Protein AF-A0A426ZSZ6-F1 (afdb_monomer_lite)

Radius of gyration: 19.9 Å; chains: 1; bounding box: 43×42×44 Å

InterPro domains:
  IPR026992 Non-haem dioxygenase, N-terminal domain [PF14226] (38-68)
  IPR027443 Isopenicillin N synthase-like superfamily [G3DSA:2.60.120.330] (3-120)

Sequence (120 aa):
MASQLLSAAGNHVSLPEIYVRPESQRPRLHDVINDANIPVIDLGSPDRQQIVAQVADACRSFGFFQAKYYSDDPTKKMKLSTSFNIRKESVRNWRDYLRLHCYPLEEFVAGWPSNPASFK

Secondary structure (DSSP, 8-state):
-----TT-----SS--GGGPPPGGGS--GGG--TT--PPEE-TT-S-HHHHHHHHHHHHHHTS--EESS-----S-S-EEEESS-TTT-SS--S-EEEE---SSHHHHGGGS---SGGG-

Foldseek 3Di:
DDPDDPPPDDDDPDDDPLADDDPVPDDPPVPDDPPPVAAEAAPVDPPPVVRVVSVVVSCVPPVDHHYPDDDDDDDDAWDWDFADDPPPDSHGHPDIDTDHDCPVPVVGVVVDDCPPVVVD

pLDDT: mean 75.36, std 14.95, range [33.69, 96.19]

Organism: Ensete ventricosum (NCBI:txid4639)

Structure (mmCIF, N/CA/C/O backbone):
data_AF-A0A426ZSZ6-F1
#
_entry.id   AF-A0A426ZSZ6-F1
#
loop_
_atom_site.group_PDB
_atom_site.id
_atom_site.type_symbol
_atom_site.label_atom_id
_atom_site.label_alt_id
_atom_site.label_comp_id
_atom_site.label_asym_id
_atom_site.label_entity_id
_atom_site.label_seq_id
_atom_site.pdbx_PDB_ins_code
_atom_site.Cartn_x
_atom_site.Cartn_y
_atom_site.Cartn_z
_atom_site.occupancy
_atom_site.B_iso_or_equiv
_atom_site.auth_seq_id
_atom_site.auth_comp_id
_atom_site.auth_asym_id
_atom_site.auth_atom_id
_atom_site.pdbx_PDB_model_num
ATOM 1 N N . MET A 1 1 ? 23.127 20.667 7.287 1.00 33.69 1 MET A N 1
ATOM 2 C CA . MET A 1 1 ? 23.634 20.055 6.040 1.00 33.69 1 MET A CA 1
ATOM 3 C C . MET A 1 1 ? 22.746 18.881 5.660 1.00 33.69 1 MET A C 1
ATOM 5 O O . MET A 1 1 ? 22.829 17.844 6.298 1.00 33.69 1 MET A O 1
ATOM 9 N N . ALA A 1 2 ? 21.868 19.072 4.677 1.00 39.19 2 ALA A N 1
ATOM 10 C CA . ALA A 1 2 ? 21.146 18.015 3.964 1.00 39.19 2 ALA A CA 1
ATOM 11 C C . ALA A 1 2 ? 20.663 18.628 2.638 1.00 39.19 2 ALA A C 1
ATOM 13 O O . ALA A 1 2 ? 19.516 19.036 2.516 1.00 39.19 2 ALA A O 1
ATOM 14 N N . SER A 1 3 ? 21.583 18.827 1.692 1.00 40.12 3 SER A N 1
ATOM 15 C CA . SER A 1 3 ? 21.307 19.485 0.403 1.00 40.12 3 SER A CA 1
ATOM 16 C C . SER A 1 3 ? 21.177 18.509 -0.766 1.00 40.12 3 SER A C 1
ATOM 18 O O . SER A 1 3 ? 21.096 18.940 -1.912 1.00 40.12 3 SER A O 1
ATOM 20 N N . GLN A 1 4 ? 21.135 17.199 -0.513 1.00 41.50 4 GLN A N 1
ATOM 21 C CA . GLN A 1 4 ? 20.909 16.232 -1.579 1.00 41.50 4 GLN A CA 1
ATOM 22 C C . GLN A 1 4 ? 19.413 15.926 -1.675 1.00 41.50 4 GLN A C 1
ATOM 24 O O . GLN A 1 4 ? 18.873 15.145 -0.892 1.00 41.50 4 GLN A O 1
ATOM 29 N N . LEU A 1 5 ? 18.740 16.574 -2.630 1.00 46.00 5 LEU A N 1
ATOM 30 C CA . LEU A 1 5 ? 17.406 16.174 -3.072 1.00 46.00 5 LEU A CA 1
ATOM 31 C C . LEU A 1 5 ? 17.453 14.695 -3.481 1.00 46.00 5 LEU A C 1
ATOM 33 O O . LEU A 1 5 ? 18.268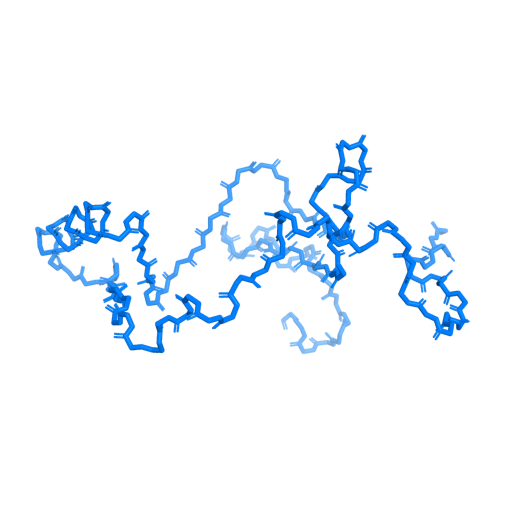 14.307 -4.317 1.00 46.00 5 LEU A O 1
ATOM 37 N N . LEU A 1 6 ? 16.564 13.877 -2.911 1.00 50.19 6 LEU A N 1
ATOM 38 C CA . LEU A 1 6 ? 16.418 12.468 -3.299 1.00 50.19 6 LEU A CA 1
ATOM 39 C C . LEU A 1 6 ? 15.974 12.312 -4.767 1.00 50.19 6 LEU A C 1
ATOM 41 O O . LEU A 1 6 ? 16.208 11.260 -5.353 1.00 50.19 6 LEU A O 1
ATOM 45 N N . SER A 1 7 ? 15.396 13.361 -5.365 1.00 51.88 7 SER A N 1
ATOM 46 C CA . SER A 1 7 ? 14.902 13.401 -6.746 1.00 51.88 7 SER A CA 1
ATOM 47 C C . SER A 1 7 ? 15.566 14.492 -7.602 1.00 51.88 7 SER A C 1
ATOM 49 O O . SER A 1 7 ? 14.914 15.169 -8.393 1.00 51.88 7 SER A O 1
ATOM 51 N N . ALA A 1 8 ? 16.884 14.670 -7.499 1.00 52.72 8 ALA A N 1
ATOM 52 C CA . ALA A 1 8 ? 17.625 15.432 -8.508 1.00 52.72 8 ALA A CA 1
ATOM 53 C C . ALA A 1 8 ? 17.830 14.577 -9.778 1.00 52.72 8 ALA A C 1
ATOM 55 O O . ALA A 1 8 ? 18.950 14.204 -10.119 1.00 52.72 8 ALA A O 1
ATOM 56 N N . ALA A 1 9 ? 16.739 14.198 -10.443 1.00 58.16 9 ALA A N 1
ATOM 57 C CA . ALA A 1 9 ? 16.792 13.565 -11.754 1.00 58.16 9 ALA A CA 1
ATOM 58 C C . ALA A 1 9 ? 16.656 14.660 -12.819 1.00 58.16 9 ALA A C 1
ATOM 60 O O . ALA A 1 9 ? 15.734 15.472 -12.764 1.00 58.16 9 ALA A O 1
ATOM 61 N N . GLY A 1 10 ? 17.600 14.718 -13.762 1.00 65.12 10 GLY A N 1
ATOM 62 C CA . GLY A 1 10 ? 17.491 15.599 -14.926 1.00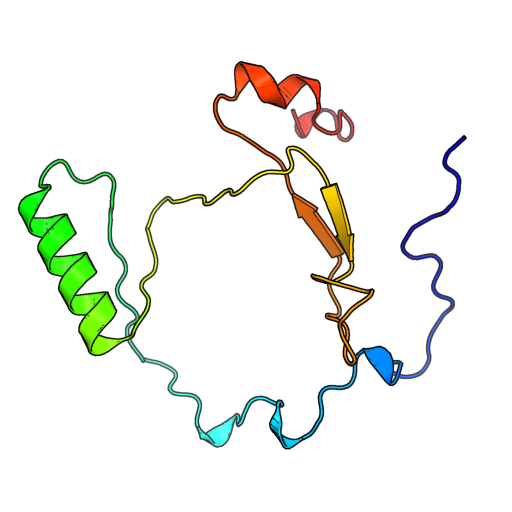 65.12 10 GLY A CA 1
ATOM 63 C C . GLY A 1 10 ? 16.261 15.249 -15.768 1.00 65.12 10 GLY A C 1
ATOM 64 O O . GLY A 1 10 ? 15.679 14.178 -15.613 1.00 65.12 10 GLY A O 1
ATOM 65 N N . ASN A 1 11 ? 15.858 16.143 -16.673 1.00 72.50 11 ASN A N 1
ATOM 66 C CA . ASN A 1 11 ? 14.752 15.867 -17.592 1.00 72.50 11 ASN A CA 1
ATOM 67 C C . ASN A 1 11 ? 15.051 14.595 -18.403 1.00 72.50 11 ASN A C 1
ATOM 69 O O . ASN A 1 11 ? 15.912 14.596 -19.283 1.00 72.50 11 ASN A O 1
ATOM 73 N N . HIS A 1 12 ? 14.346 13.508 -18.098 1.00 72.00 12 HIS A N 1
ATOM 74 C CA . HIS A 1 12 ? 14.432 12.259 -18.842 1.00 72.00 12 HIS A CA 1
ATOM 75 C C . HIS A 1 12 ? 13.425 12.292 -19.998 1.00 72.00 12 HIS A C 1
ATOM 77 O O . HIS A 1 12 ? 12.238 12.519 -19.781 1.00 72.00 12 HIS A O 1
ATOM 83 N N . VAL A 1 13 ? 13.893 12.060 -21.228 1.00 83.81 13 VAL A N 1
ATOM 84 C CA . VAL A 1 13 ? 13.038 11.991 -22.435 1.00 83.81 13 VAL A CA 1
ATOM 85 C C . VAL A 1 13 ? 12.287 10.650 -22.517 1.00 83.81 13 VAL A C 1
ATOM 87 O O . VAL A 1 13 ? 11.260 10.544 -23.179 1.00 83.81 13 VAL A O 1
ATOM 90 N N . SER A 1 14 ? 12.775 9.625 -21.815 1.00 85.31 14 SER A N 1
ATOM 91 C CA . SER A 1 14 ? 12.181 8.290 -21.730 1.00 85.31 14 SER A CA 1
ATOM 92 C C . SER A 1 14 ? 12.335 7.703 -20.324 1.00 85.31 14 SER A C 1
ATOM 94 O O . SER A 1 14 ? 13.188 8.137 -19.546 1.00 85.31 14 SER A O 1
ATOM 96 N N . LEU A 1 15 ? 11.497 6.717 -19.983 1.00 84.44 15 LEU A N 1
ATOM 97 C CA . LEU A 1 15 ? 11.554 6.038 -18.689 1.00 84.44 15 LEU A CA 1
ATOM 98 C C . LEU A 1 15 ? 12.887 5.272 -18.557 1.00 84.44 15 LEU A C 1
ATOM 100 O O . LEU A 1 15 ? 13.172 4.428 -19.407 1.00 84.44 15 LEU A O 1
ATOM 104 N N . PRO A 1 16 ? 13.702 5.520 -17.514 1.00 86.81 16 PRO A N 1
ATOM 105 C CA . PRO A 1 16 ? 14.940 4.779 -17.309 1.00 86.81 16 PRO A CA 1
ATOM 106 C C . PRO A 1 16 ? 14.682 3.283 -17.103 1.00 86.81 16 PRO A C 1
ATOM 108 O O . PRO A 1 16 ? 13.760 2.902 -16.381 1.00 86.81 16 PRO A O 1
ATOM 111 N N . GLU A 1 17 ? 15.559 2.444 -17.658 1.00 86.69 17 GLU A N 1
ATOM 112 C CA . GLU A 1 17 ? 15.418 0.977 -17.657 1.00 86.69 17 GLU A CA 1
ATOM 113 C C . GLU A 1 17 ? 15.231 0.386 -16.253 1.00 86.69 17 GLU A C 1
ATOM 115 O O . GLU A 1 17 ? 14.473 -0.557 -16.058 1.00 86.69 17 GLU A O 1
ATOM 120 N N . ILE A 1 18 ? 15.837 1.003 -15.234 1.00 84.75 18 ILE A N 1
ATOM 121 C CA . ILE A 1 18 ? 15.709 0.574 -13.834 1.00 84.75 18 ILE A CA 1
ATOM 122 C C . ILE A 1 18 ? 14.271 0.637 -13.292 1.00 84.75 18 ILE A C 1
ATOM 124 O O . ILE A 1 18 ? 14.036 0.139 -12.197 1.00 84.75 18 ILE A O 1
ATOM 128 N N . TYR A 1 19 ? 13.326 1.254 -14.006 1.00 85.56 19 TYR A N 1
ATOM 129 C CA . TYR A 1 19 ? 11.900 1.306 -13.665 1.00 85.56 19 TYR A CA 1
ATOM 130 C C . TYR A 1 19 ? 11.019 0.498 -14.630 1.00 85.56 19 TYR A C 1
ATOM 132 O O . TYR A 1 19 ? 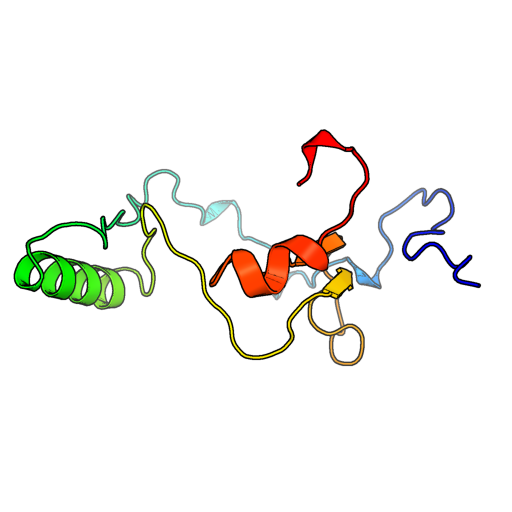9.814 0.366 -14.403 1.00 85.56 19 TYR A O 1
ATOM 140 N N . VAL A 1 20 ? 11.594 -0.055 -15.700 1.00 89.62 20 VAL A N 1
ATOM 141 C CA . VAL A 1 20 ? 10.870 -0.865 -16.680 1.00 89.62 20 VAL A CA 1
ATOM 142 C C . VAL A 1 20 ? 10.730 -2.286 -16.133 1.00 89.62 20 VAL A C 1
ATOM 144 O O . VAL A 1 20 ? 11.704 -3.004 -15.921 1.00 89.62 20 VAL A O 1
ATOM 147 N N . ARG A 1 21 ? 9.490 -2.724 -15.889 1.00 88.25 21 ARG A N 1
ATOM 148 C CA . ARG A 1 21 ? 9.209 -4.112 -15.485 1.00 88.25 21 ARG A CA 1
ATOM 149 C C . ARG A 1 21 ? 9.462 -5.070 -16.664 1.00 88.25 21 ARG A C 1
ATOM 151 O O . ARG A 1 21 ? 9.047 -4.745 -17.783 1.00 88.25 21 ARG A O 1
ATOM 158 N N . PRO A 1 22 ? 10.059 -6.258 -16.440 1.00 90.50 22 PRO A N 1
ATOM 159 C CA . PRO A 1 22 ? 10.095 -7.339 -17.420 1.00 90.50 22 PRO A CA 1
ATOM 160 C C . PRO A 1 22 ? 8.688 -7.695 -17.881 1.00 90.50 22 PRO A C 1
ATOM 162 O O . PRO A 1 22 ? 7.750 -7.609 -17.091 1.00 90.50 22 PRO A O 1
ATOM 165 N N . GLU A 1 23 ? 8.539 -8.128 -19.130 1.00 89.19 23 GLU A N 1
ATOM 166 C CA . GLU A 1 23 ? 7.230 -8.445 -19.715 1.00 89.19 23 GLU A CA 1
ATOM 167 C C . GLU A 1 23 ? 6.434 -9.456 -18.878 1.00 89.19 23 GLU A C 1
ATOM 169 O O . GLU A 1 23 ? 5.249 -9.252 -18.629 1.00 89.19 23 GLU A O 1
ATOM 174 N N . SER A 1 24 ? 7.108 -10.468 -18.326 1.00 89.25 24 SER A N 1
ATOM 175 C CA . SER A 1 24 ? 6.505 -11.469 -17.438 1.00 89.25 24 SER A CA 1
ATOM 176 C C . SER A 1 24 ? 5.945 -10.911 -16.122 1.00 89.25 24 SER A C 1
ATOM 178 O O . SER A 1 24 ? 5.144 -11.582 -15.479 1.00 89.25 24 SER A O 1
ATOM 180 N N . GLN A 1 25 ? 6.354 -9.706 -15.713 1.00 87.12 25 GLN A N 1
ATOM 181 C CA . GLN A 1 25 ? 5.890 -9.020 -14.500 1.00 87.12 25 GLN A CA 1
ATOM 182 C C . GLN A 1 25 ? 4.914 -7.873 -14.794 1.00 87.12 25 GLN A C 1
ATOM 184 O O . GLN A 1 25 ? 4.470 -7.196 -13.864 1.00 87.12 25 GLN A O 1
ATOM 189 N N . ARG A 1 26 ? 4.613 -7.590 -16.067 1.00 87.94 26 ARG A N 1
ATOM 190 C CA . ARG A 1 26 ? 3.666 -6.530 -16.428 1.00 87.94 26 ARG A CA 1
ATOM 191 C C . ARG A 1 26 ? 2.227 -7.025 -16.239 1.00 87.94 26 ARG A C 1
ATOM 193 O O . ARG A 1 26 ? 1.960 -8.204 -16.471 1.00 87.94 26 ARG A O 1
ATOM 200 N N . PRO A 1 27 ? 1.287 -6.147 -15.843 1.00 84.12 27 PRO A N 1
ATOM 201 C CA . PRO A 1 27 ? -0.117 -6.521 -1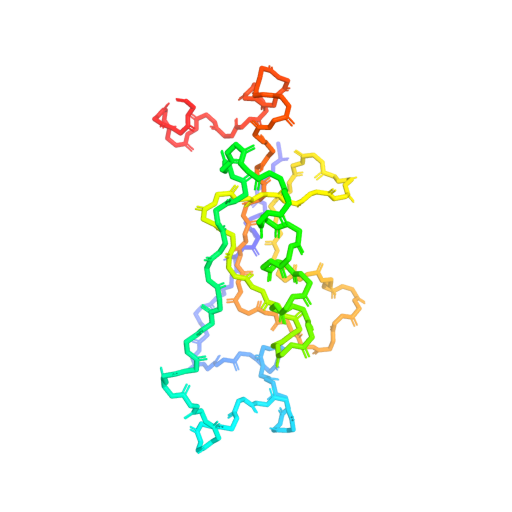5.730 1.00 84.12 27 PRO A CA 1
ATOM 202 C C . PRO A 1 27 ? -0.671 -7.011 -17.070 1.00 84.12 27 PRO A C 1
ATOM 204 O O . PRO A 1 27 ? -0.505 -6.354 -18.100 1.00 84.12 27 PRO A O 1
ATOM 207 N N . ARG A 1 28 ? -1.375 -8.143 -17.052 1.00 85.38 28 ARG A N 1
ATOM 208 C CA . ARG A 1 28 ? -2.137 -8.631 -18.204 1.00 85.38 28 ARG A CA 1
ATOM 209 C C . ARG A 1 28 ? -3.500 -7.960 -18.201 1.00 85.38 28 ARG A C 1
ATOM 211 O O . ARG A 1 28 ? -4.422 -8.417 -17.541 1.00 85.38 28 ARG A O 1
ATOM 218 N N . LEU A 1 29 ? -3.616 -6.844 -18.917 1.00 82.50 29 LEU A N 1
ATOM 219 C CA . LEU A 1 29 ? -4.839 -6.029 -18.906 1.00 82.50 29 LEU A CA 1
ATOM 220 C C . LEU A 1 29 ? -6.084 -6.789 -19.389 1.00 82.50 29 LEU A C 1
ATOM 222 O O . LEU A 1 29 ? -7.185 -6.474 -18.960 1.00 82.50 29 LEU A O 1
ATOM 226 N N . HIS A 1 30 ? -5.908 -7.800 -20.241 1.00 83.50 30 HIS A N 1
ATOM 227 C CA . HIS A 1 30 ? -6.998 -8.659 -20.710 1.00 83.50 30 HIS A CA 1
ATOM 228 C C . HIS A 1 30 ? -7.534 -9.618 -19.634 1.00 83.50 30 HIS A C 1
ATOM 230 O O . HIS A 1 30 ? -8.659 -10.082 -19.767 1.00 83.50 30 HIS A O 1
ATOM 236 N N . ASP A 1 31 ? -6.764 -9.879 -18.573 1.00 84.00 31 ASP A N 1
ATOM 237 C CA . ASP A 1 31 ? -7.166 -10.734 -17.448 1.00 84.00 31 ASP A CA 1
ATOM 238 C C . ASP A 1 31 ? -7.840 -9.927 -16.316 1.00 84.00 31 ASP A C 1
ATOM 240 O O . ASP A 1 31 ? -8.227 -10.486 -15.289 1.00 84.00 31 ASP A O 1
ATOM 244 N N . VAL A 1 32 ? -7.953 -8.599 -16.458 1.00 80.75 32 VAL A N 1
ATOM 245 C CA . VAL A 1 32 ? -8.508 -7.728 -15.414 1.00 80.75 32 VAL A CA 1
ATOM 246 C C . VAL A 1 32 ? -10.024 -7.897 -15.338 1.00 80.75 32 VAL A C 1
ATOM 248 O O . VAL A 1 32 ? -10.751 -7.598 -16.283 1.00 80.75 32 VAL A O 1
ATOM 251 N N . ILE A 1 33 ? -10.500 -8.329 -14.171 1.00 76.81 33 ILE A N 1
ATOM 252 C CA . ILE A 1 33 ? -11.924 -8.415 -13.839 1.00 76.81 33 ILE A CA 1
ATOM 253 C C . ILE A 1 33 ? -12.323 -7.116 -13.134 1.00 76.81 33 ILE A C 1
ATOM 255 O O . ILE A 1 33 ? -11.825 -6.826 -12.047 1.00 76.81 33 ILE A O 1
ATOM 259 N N . ASN A 1 34 ? -13.221 -6.336 -13.738 1.00 69.62 34 ASN A N 1
ATOM 260 C CA . ASN A 1 34 ? -13.612 -5.023 -13.207 1.00 69.62 34 ASN A CA 1
ATOM 261 C C . ASN A 1 34 ? -14.492 -5.099 -11.944 1.00 69.62 34 ASN A C 1
ATOM 263 O O . ASN A 1 34 ? -14.460 -4.176 -11.138 1.00 69.62 34 ASN A O 1
ATOM 267 N N . ASP A 1 35 ? -15.202 -6.211 -11.725 1.00 68.81 35 ASP A N 1
ATOM 268 C CA . ASP A 1 35 ? -16.229 -6.331 -10.676 1.00 68.81 35 ASP A CA 1
ATOM 269 C C . ASP A 1 35 ? -15.950 -7.473 -9.689 1.00 68.81 35 ASP A C 1
ATOM 271 O O . ASP A 1 35 ? -16.853 -8.190 -9.259 1.00 68.81 35 ASP A O 1
ATOM 275 N N . ALA A 1 36 ? -14.686 -7.666 -9.303 1.00 75.88 36 ALA A N 1
ATOM 276 C CA . ALA A 1 36 ? -14.298 -8.753 -8.398 1.00 75.88 36 ALA A CA 1
ATOM 277 C C . ALA A 1 36 ? -14.934 -8.673 -6.988 1.00 75.88 36 ALA A C 1
ATOM 279 O O . ALA A 1 36 ? -14.743 -9.597 -6.206 1.00 75.88 36 ALA A O 1
ATOM 280 N N . ASN A 1 37 ? -15.683 -7.605 -6.659 1.00 82.75 37 ASN A N 1
ATOM 281 C CA . ASN A 1 37 ? -16.380 -7.405 -5.379 1.00 82.75 37 ASN A CA 1
ATOM 282 C C . ASN A 1 37 ? -15.507 -7.775 -4.169 1.00 82.75 37 ASN A C 1
ATOM 284 O O . ASN A 1 37 ? -15.899 -8.574 -3.318 1.00 82.75 37 ASN A O 1
ATOM 288 N N . ILE A 1 38 ? -14.296 -7.207 -4.121 1.00 85.88 38 ILE A N 1
ATOM 289 C CA . ILE A 1 38 ? -13.328 -7.467 -3.050 1.00 85.88 38 ILE A CA 1
ATOM 290 C C . ILE A 1 38 ? -13.996 -7.178 -1.692 1.00 85.88 38 ILE A C 1
ATOM 292 O O . ILE A 1 38 ? -14.547 -6.087 -1.517 1.00 85.88 38 ILE A O 1
ATOM 296 N N . PRO A 1 39 ? -13.944 -8.108 -0.719 1.00 89.81 39 PRO A N 1
ATOM 297 C CA . PRO A 1 39 ? -14.619 -7.931 0.560 1.00 89.81 39 PRO A CA 1
ATOM 298 C C . PRO A 1 39 ? -14.126 -6.693 1.312 1.00 89.81 39 PRO A C 1
ATOM 300 O O . PRO A 1 39 ? -12.923 -6.538 1.534 1.00 89.81 39 PRO A O 1
ATOM 303 N N . VAL A 1 40 ? -15.058 -5.843 1.751 1.00 86.12 40 VAL A N 1
ATOM 304 C CA . VAL A 1 40 ? -14.793 -4.732 2.674 1.00 86.12 40 VAL A CA 1
ATOM 305 C C . VAL A 1 40 ? -15.278 -5.130 4.063 1.00 86.12 40 VAL A C 1
ATOM 307 O O . VAL A 1 40 ? -16.471 -5.355 4.257 1.00 86.12 40 VAL A O 1
ATOM 310 N N . ILE A 1 41 ? -14.369 -5.203 5.033 1.00 87.00 41 ILE A N 1
ATOM 311 C CA . ILE A 1 41 ? -14.661 -5.641 6.402 1.00 87.00 41 ILE A CA 1
ATOM 312 C C . ILE A 1 41 ? -14.494 -4.463 7.363 1.00 87.00 41 ILE A C 1
ATOM 314 O O . ILE A 1 41 ? -13.453 -3.796 7.395 1.00 87.00 41 ILE A O 1
ATOM 318 N N . ASP A 1 42 ? -15.524 -4.212 8.169 1.00 82.12 42 ASP A N 1
ATOM 319 C CA . ASP A 1 42 ? -15.482 -3.223 9.243 1.00 82.12 42 ASP A CA 1
ATOM 320 C C . ASP A 1 42 ? -14.934 -3.855 10.528 1.00 82.12 42 ASP A C 1
ATOM 322 O O . ASP A 1 42 ? -15.664 -4.448 11.323 1.00 82.12 42 ASP A O 1
ATOM 326 N N . LEU A 1 43 ? -13.619 -3.733 10.723 1.00 79.06 43 LEU A N 1
ATOM 327 C CA . LEU A 1 43 ? -12.936 -4.248 11.912 1.00 79.06 43 LEU A CA 1
ATOM 328 C C . LEU A 1 43 ? -13.320 -3.498 13.203 1.00 79.06 43 LEU A C 1
ATOM 330 O O . LEU A 1 43 ? -12.975 -3.966 14.285 1.00 79.06 43 LEU A O 1
ATOM 334 N N . GLY A 1 44 ? -14.010 -2.354 13.103 1.00 75.38 44 GLY A N 1
ATOM 335 C CA . GLY A 1 44 ? -14.520 -1.588 14.242 1.00 75.38 44 GLY A CA 1
ATOM 336 C C . GLY A 1 44 ? -15.903 -2.034 14.726 1.00 75.38 44 GLY A C 1
ATOM 337 O O . GLY A 1 44 ? -16.421 -1.458 15.682 1.00 75.38 44 GLY A O 1
ATOM 338 N N . SER A 1 45 ? -16.515 -3.038 14.085 1.00 80.06 45 SER A N 1
ATOM 339 C CA . SER A 1 45 ? -17.806 -3.585 14.511 1.00 80.06 45 SER A CA 1
ATOM 340 C C . SER A 1 45 ? -17.718 -4.218 15.914 1.00 80.06 45 SER A C 1
ATOM 342 O O . SER A 1 45 ? -16.737 -4.898 16.226 1.00 80.06 45 SER A O 1
ATOM 344 N N . PRO A 1 46 ? -18.741 -4.050 16.776 1.00 81.88 46 PRO A N 1
ATOM 345 C CA . PRO A 1 46 ? -18.774 -4.691 18.091 1.00 81.88 46 PRO A CA 1
ATOM 346 C C . PRO A 1 46 ? -18.947 -6.219 18.012 1.00 81.88 46 PRO A C 1
ATOM 348 O O . PRO A 1 46 ? -18.650 -6.918 18.983 1.00 81.88 46 PRO A O 1
ATOM 351 N N . ASP A 1 47 ? -19.408 -6.758 16.877 1.00 92.38 47 ASP A N 1
ATOM 352 C CA . ASP A 1 47 ? -19.589 -8.199 16.692 1.00 92.38 47 ASP A CA 1
ATOM 353 C C . ASP A 1 47 ? -18.296 -8.877 16.216 1.00 92.38 47 ASP A C 1
ATOM 355 O O . ASP A 1 47 ? -18.003 -9.021 15.023 1.00 92.38 47 ASP A O 1
ATOM 359 N N . ARG A 1 48 ? -17.520 -9.353 17.191 1.00 91.19 48 ARG A N 1
ATOM 360 C CA . ARG A 1 48 ? -16.263 -10.064 16.943 1.00 91.19 48 ARG A CA 1
ATOM 361 C C . ARG A 1 48 ? -16.454 -11.392 16.206 1.00 91.19 48 ARG A C 1
ATOM 363 O O . ARG A 1 48 ? -15.563 -11.777 15.449 1.00 91.19 48 ARG A O 1
ATOM 370 N N . GLN A 1 49 ? -17.554 -12.113 16.431 1.00 94.38 49 GLN A N 1
ATOM 371 C CA . GLN A 1 49 ? -17.771 -13.408 15.774 1.00 94.38 49 GLN A CA 1
ATOM 372 C C . GLN A 1 49 ? -18.014 -13.204 14.281 1.00 94.38 49 GLN A C 1
ATOM 374 O O . GLN A 1 49 ? -17.408 -13.894 13.457 1.00 94.38 49 GLN A O 1
ATOM 379 N N . GLN A 1 50 ? -18.820 -12.198 13.940 1.00 93.25 50 GLN A N 1
ATOM 380 C CA . GLN A 1 50 ? -19.064 -11.808 12.560 1.00 93.25 50 GLN A CA 1
ATOM 381 C C . GLN A 1 50 ? -17.778 -11.347 11.861 1.00 93.25 50 GLN A C 1
ATOM 383 O O . GLN A 1 50 ? -17.503 -11.805 10.751 1.00 93.25 50 GLN A O 1
ATOM 388 N N . ILE A 1 51 ? -16.954 -10.509 12.507 1.00 91.25 51 ILE A N 1
ATOM 389 C CA . ILE A 1 51 ? -15.667 -10.068 11.938 1.00 91.25 51 ILE A CA 1
ATOM 390 C C . ILE A 1 51 ? -14.767 -11.268 11.629 1.00 91.25 51 ILE A C 1
ATOM 392 O O . ILE A 1 51 ? -14.241 -11.379 10.523 1.00 91.25 51 ILE A O 1
ATOM 396 N N . VAL A 1 52 ? -14.589 -12.184 12.588 1.00 94.50 52 VAL A N 1
ATOM 397 C CA . VAL A 1 52 ? -13.722 -13.359 12.403 1.00 94.50 52 VAL A CA 1
ATOM 398 C C . VAL A 1 52 ? -14.222 -14.230 11.252 1.00 94.50 52 VAL A C 1
ATOM 400 O O . VAL A 1 52 ? -13.414 -14.684 10.442 1.00 94.50 52 VAL A O 1
ATOM 403 N N . ALA A 1 53 ? -15.537 -14.428 11.141 1.00 96.19 53 ALA A N 1
ATOM 404 C CA . ALA A 1 53 ? -16.129 -15.178 10.041 1.00 96.19 53 ALA A CA 1
ATOM 405 C C . ALA A 1 53 ? -15.868 -14.509 8.680 1.00 96.19 53 ALA A C 1
ATOM 407 O O . ALA A 1 53 ? -15.422 -15.187 7.753 1.00 96.19 53 ALA A O 1
ATOM 408 N N . GLN A 1 54 ? -16.070 -13.191 8.574 1.00 94.38 54 GLN A N 1
ATOM 409 C CA . GLN A 1 54 ? -15.829 -12.428 7.343 1.00 94.38 54 GLN A CA 1
ATOM 410 C C . GLN A 1 54 ? -14.352 -12.435 6.936 1.00 94.38 54 GLN A C 1
ATOM 412 O O . GLN A 1 54 ? -14.040 -12.647 5.767 1.00 94.38 54 GLN A O 1
ATOM 417 N N . VAL A 1 55 ? -13.433 -12.255 7.892 1.00 93.06 55 VAL A N 1
ATOM 418 C CA . VAL A 1 55 ? -11.986 -12.301 7.629 1.00 93.06 55 VA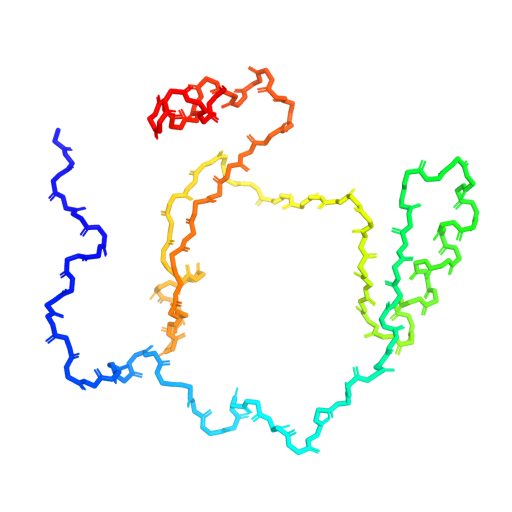L A CA 1
ATOM 419 C C . VAL A 1 55 ? -11.585 -13.686 7.141 1.00 93.06 55 VAL A C 1
ATOM 421 O O . VAL A 1 55 ? -10.879 -13.813 6.143 1.00 93.06 55 VAL A O 1
ATOM 424 N N . ALA A 1 56 ? -12.049 -14.734 7.823 1.00 95.50 56 ALA A N 1
ATOM 425 C CA . ALA A 1 56 ? -11.729 -16.100 7.444 1.00 95.50 56 ALA A CA 1
ATOM 426 C C . ALA A 1 56 ? -12.254 -16.433 6.039 1.00 95.50 56 ALA A C 1
ATOM 428 O O . ALA A 1 56 ? -11.568 -17.115 5.280 1.00 95.50 56 ALA A O 1
ATOM 429 N N . ASP A 1 57 ? -13.444 -15.947 5.687 1.00 96.00 57 ASP A N 1
ATOM 430 C CA . ASP A 1 57 ? -14.024 -16.151 4.364 1.00 96.00 57 ASP A CA 1
ATOM 431 C C . ASP A 1 57 ? -13.274 -15.395 3.264 1.00 96.00 57 ASP A C 1
ATOM 433 O O . ASP A 1 57 ? -12.853 -15.998 2.277 1.00 96.00 57 ASP A O 1
ATOM 437 N N . ALA A 1 58 ? -12.991 -14.110 3.475 1.00 94.12 58 ALA A N 1
ATOM 438 C CA . ALA A 1 58 ? -12.249 -13.305 2.513 1.00 94.12 58 ALA A CA 1
ATOM 439 C C . ALA A 1 58 ? -10.830 -13.847 2.272 1.00 94.12 58 ALA A C 1
ATOM 441 O O . ALA A 1 58 ? -10.377 -13.929 1.130 1.00 94.12 58 ALA A O 1
ATOM 442 N N . CYS A 1 59 ? -10.144 -14.300 3.325 1.00 93.75 59 CYS A N 1
ATOM 443 C CA . CYS A 1 59 ? -8.836 -14.939 3.196 1.00 93.75 59 CYS A CA 1
ATOM 444 C C . CYS A 1 59 ? -8.893 -16.260 2.413 1.00 93.75 59 CYS A C 1
ATOM 446 O O . CYS A 1 59 ? -7.957 -16.553 1.674 1.00 93.75 59 CYS A O 1
ATOM 448 N N . ARG A 1 60 ? -9.964 -17.056 2.543 1.00 94.25 60 ARG A N 1
ATOM 449 C CA . ARG A 1 60 ? -10.126 -18.303 1.772 1.00 94.25 60 ARG A CA 1
ATOM 450 C C . ARG A 1 60 ? -10.460 -18.046 0.305 1.00 94.25 60 ARG A C 1
ATOM 452 O O . ARG A 1 60 ? -9.934 -18.744 -0.554 1.00 94.25 60 ARG A O 1
ATOM 459 N N . SER A 1 61 ? -11.328 -17.076 0.036 1.00 91.31 61 SER A N 1
ATOM 460 C CA . SER A 1 61 ? -11.879 -16.837 -1.303 1.00 91.31 61 SER A CA 1
ATOM 461 C C . SER A 1 61 ? -10.995 -15.923 -2.157 1.00 91.31 61 SER A C 1
ATOM 463 O O . SER A 1 61 ? -10.824 -16.172 -3.346 1.00 91.31 61 SER A O 1
ATOM 465 N N . PHE A 1 62 ? -10.405 -14.886 -1.555 1.00 88.81 62 PHE A N 1
ATOM 466 C CA . PHE A 1 62 ? -9.629 -13.856 -2.260 1.00 88.81 62 PHE A CA 1
ATOM 467 C C . PHE A 1 62 ? -8.159 -13.801 -1.831 1.00 88.81 62 PHE A C 1
ATOM 469 O O . PHE A 1 62 ? -7.323 -13.290 -2.572 1.00 88.81 62 PHE A O 1
ATOM 476 N N . GLY A 1 63 ? -7.825 -14.290 -0.633 1.00 90.31 63 GLY A N 1
ATOM 477 C CA . GLY A 1 63 ? -6.485 -14.152 -0.048 1.00 90.31 63 GLY A CA 1
ATOM 478 C C . GLY A 1 63 ? -6.186 -12.759 0.519 1.00 90.31 63 GLY A C 1
ATOM 479 O O . GLY A 1 63 ? -5.131 -12.558 1.117 1.00 90.31 63 GLY A O 1
ATOM 480 N N . PHE A 1 64 ? -7.105 -11.802 0.361 1.00 88.06 64 PHE A N 1
ATOM 481 C CA . PHE A 1 64 ? -7.019 -10.447 0.902 1.00 88.06 64 PHE A CA 1
ATOM 482 C C . PHE A 1 64 ? -8.418 -9.827 1.055 1.00 88.06 64 PHE A C 1
ATOM 484 O O . PHE A 1 64 ? -9.399 -10.326 0.508 1.00 88.06 64 PHE A O 1
ATOM 491 N N . PHE A 1 65 ? -8.506 -8.728 1.802 1.00 88.25 65 PHE A N 1
ATOM 492 C CA . PHE A 1 65 ? -9.721 -7.931 1.974 1.00 88.25 65 PHE A CA 1
ATOM 493 C C . PHE A 1 65 ? -9.355 -6.459 2.174 1.00 88.25 65 PHE A C 1
ATOM 495 O O . PHE A 1 65 ? -8.222 -6.124 2.521 1.00 88.25 65 PHE A O 1
ATOM 502 N N . GLN A 1 66 ? -10.321 -5.573 1.969 1.00 80.94 66 GLN A N 1
ATOM 503 C CA . GLN A 1 66 ? -10.214 -4.165 2.320 1.00 80.94 66 GLN A CA 1
ATOM 504 C C . GLN A 1 66 ? -10.731 -3.982 3.747 1.00 80.94 66 GLN A C 1
ATOM 506 O O . GLN A 1 66 ? -11.860 -4.344 4.060 1.00 80.94 66 GLN A O 1
ATOM 511 N N . ALA A 1 67 ? -9.923 -3.422 4.640 1.00 78.69 67 ALA A N 1
ATOM 512 C CA . ALA A 1 67 ? -10.411 -3.004 5.948 1.00 78.69 67 ALA A CA 1
ATOM 513 C C . ALA A 1 67 ? -10.927 -1.566 5.846 1.00 78.69 67 ALA A C 1
ATOM 515 O O . ALA A 1 67 ? -10.229 -0.704 5.312 1.00 78.69 67 ALA A O 1
ATOM 516 N N . LYS A 1 68 ? -12.122 -1.288 6.383 1.00 64.44 68 LYS A N 1
ATOM 517 C CA . LYS A 1 68 ? -12.717 0.059 6.331 1.00 64.44 68 LYS A CA 1
ATOM 518 C C . LYS A 1 68 ? -11.835 1.117 7.024 1.00 64.44 68 LYS A C 1
ATOM 520 O O . LYS A 1 68 ? -11.846 2.263 6.591 1.00 64.44 68 LYS A O 1
ATOM 525 N N . TYR A 1 69 ? -11.027 0.716 8.023 1.00 50.94 69 TYR A N 1
ATOM 526 C CA . TYR A 1 69 ? -10.083 1.575 8.765 1.00 50.94 69 TYR A CA 1
ATOM 527 C C . TYR A 1 69 ? -8.907 0.779 9.402 1.00 50.94 69 TYR A C 1
ATOM 529 O O . TYR A 1 69 ? -8.998 0.398 10.566 1.00 50.94 69 TYR A O 1
ATOM 537 N N . TYR A 1 70 ? -7.790 0.510 8.703 1.00 45.88 70 TYR A N 1
ATOM 538 C CA . TYR A 1 70 ? -6.639 -0.209 9.310 1.00 45.88 70 TYR A CA 1
ATOM 539 C C . TYR A 1 70 ? -5.242 0.263 8.841 1.00 45.88 70 TYR A C 1
ATOM 541 O O . TYR A 1 70 ? -5.101 0.775 7.734 1.00 45.88 70 TYR A O 1
ATOM 549 N N . SER A 1 71 ? -4.223 0.073 9.702 1.00 45.62 71 SER A N 1
ATOM 550 C CA . SER A 1 71 ? -2.800 0.458 9.571 1.00 45.62 71 SER A CA 1
ATOM 551 C C . SER A 1 71 ? -1.878 -0.659 10.099 1.00 45.62 71 SER A C 1
ATOM 553 O O . SER A 1 71 ? -2.182 -1.247 11.133 1.00 45.62 71 SER A O 1
ATOM 555 N N . ASP A 1 72 ? -0.721 -0.897 9.466 1.00 47.88 72 ASP A N 1
ATOM 556 C CA . ASP A 1 72 ? 0.196 -2.021 9.731 1.00 47.88 72 ASP A CA 1
ATOM 557 C C . ASP A 1 72 ? 1.688 -1.595 9.873 1.00 47.88 72 ASP A C 1
ATOM 559 O O . ASP A 1 72 ? 2.292 -1.055 8.947 1.00 47.88 72 ASP A O 1
ATOM 563 N N . ASP A 1 73 ? 2.351 -1.840 11.019 1.00 54.38 73 ASP A N 1
ATOM 564 C CA . ASP A 1 73 ? 3.800 -1.573 11.195 1.00 54.38 73 ASP A CA 1
ATOM 565 C C . ASP A 1 73 ? 4.614 -2.792 11.641 1.00 54.38 73 ASP A C 1
ATOM 567 O O . ASP A 1 73 ? 4.217 -3.495 12.569 1.00 54.38 73 ASP A O 1
ATOM 571 N N . PRO A 1 74 ? 5.820 -2.972 11.066 1.00 51.38 74 PRO A N 1
ATOM 572 C CA . PRO A 1 74 ? 6.870 -3.674 11.786 1.00 51.38 74 PRO A CA 1
ATOM 573 C C . PRO A 1 74 ? 8.257 -2.989 11.719 1.00 51.38 74 PRO A C 1
ATOM 575 O O . PRO A 1 74 ? 9.179 -3.529 11.121 1.00 51.38 74 PRO A O 1
ATOM 578 N N . THR A 1 75 ? 8.488 -1.891 12.455 1.00 53.03 75 THR A N 1
ATOM 579 C CA . THR A 1 75 ? 9.792 -1.568 13.112 1.00 53.03 75 THR A CA 1
ATOM 580 C C . THR A 1 75 ? 10.795 -0.542 12.530 1.00 53.03 75 THR A C 1
ATOM 582 O O . THR A 1 75 ? 11.964 -0.567 12.915 1.00 53.03 75 THR A O 1
ATOM 585 N N . LYS A 1 76 ? 10.399 0.492 11.764 1.00 48.34 76 LYS A N 1
ATOM 586 C CA . LYS A 1 76 ? 11.159 1.782 11.771 1.00 48.34 76 LYS A CA 1
ATOM 587 C C . LYS A 1 76 ? 10.244 3.010 11.663 1.00 48.34 76 LYS A C 1
ATOM 589 O O . LYS A 1 76 ? 9.482 3.144 10.705 1.00 48.34 76 LYS A O 1
ATOM 594 N N . LYS A 1 77 ? 10.391 3.910 12.649 1.00 57.12 77 LYS A N 1
ATOM 595 C CA . LYS A 1 77 ? 9.423 4.927 13.119 1.00 57.12 77 LYS A CA 1
ATOM 596 C C . LYS A 1 77 ? 9.256 6.202 12.264 1.00 57.12 77 LYS A C 1
ATOM 598 O O . LYS A 1 77 ? 8.360 6.986 12.535 1.00 57.12 77 LYS A O 1
ATOM 603 N N . MET A 1 78 ? 10.067 6.419 11.225 1.00 55.41 78 MET A N 1
ATOM 604 C CA . MET A 1 78 ? 9.865 7.487 10.227 1.00 55.41 78 MET A CA 1
ATOM 605 C C . MET A 1 78 ? 10.864 7.308 9.078 1.00 55.41 78 MET A C 1
ATOM 607 O O . MET A 1 78 ? 12.062 7.162 9.329 1.00 55.41 78 MET A O 1
ATOM 611 N N . LYS A 1 79 ? 10.413 7.304 7.818 1.00 62.50 79 LYS A N 1
ATOM 612 C CA . LYS A 1 79 ? 11.326 7.242 6.663 1.00 62.50 79 LYS A CA 1
ATOM 613 C C . LYS A 1 79 ? 10.696 7.868 5.420 1.00 62.50 79 LYS A C 1
ATOM 615 O O . LYS A 1 79 ? 9.592 7.495 5.032 1.00 62.50 79 LYS A O 1
ATOM 620 N N . LEU A 1 80 ? 11.446 8.758 4.775 1.00 53.12 80 LEU A N 1
ATOM 621 C CA . LEU A 1 80 ? 11.265 9.108 3.369 1.00 53.12 80 LEU A CA 1
ATOM 622 C C . LEU A 1 80 ? 12.086 8.115 2.541 1.00 53.12 80 LEU A C 1
ATOM 624 O O . LEU A 1 80 ? 13.281 7.933 2.789 1.00 53.12 80 LEU A O 1
ATOM 628 N N . SER A 1 81 ? 11.447 7.406 1.618 1.00 59.28 81 SER A N 1
ATOM 629 C CA . SER A 1 81 ? 12.115 6.401 0.790 1.00 59.28 81 SER A CA 1
ATOM 630 C C . SER A 1 81 ? 11.580 6.449 -0.633 1.00 59.28 81 SER A C 1
ATOM 632 O O . SER A 1 81 ? 10.439 6.837 -0.873 1.00 59.28 81 SER A O 1
ATOM 634 N N . THR A 1 82 ? 12.420 6.004 -1.558 1.00 59.12 82 THR A N 1
ATOM 635 C CA . THR A 1 82 ? 12.067 5.741 -2.951 1.00 59.12 82 THR A CA 1
ATOM 636 C C . THR A 1 82 ? 12.257 4.244 -3.188 1.00 59.12 82 THR A C 1
ATOM 638 O O . THR A 1 82 ? 13.285 3.687 -2.797 1.00 59.12 82 THR A O 1
ATOM 641 N N . SER A 1 83 ? 11.248 3.556 -3.726 1.00 57.06 83 SER A N 1
ATOM 642 C CA . SER A 1 83 ? 11.195 2.081 -3.794 1.00 57.06 83 SER A CA 1
ATOM 643 C C . SER A 1 83 ? 11.346 1.340 -2.439 1.00 57.06 83 SER A C 1
ATOM 645 O O . SER A 1 83 ? 11.632 1.939 -1.397 1.00 57.06 83 SER A O 1
ATOM 647 N N . PHE A 1 84 ? 11.100 0.024 -2.410 1.00 61.50 84 PHE A N 1
ATOM 648 C CA . PHE A 1 84 ? 11.029 -0.745 -1.157 1.00 61.50 84 PHE A CA 1
ATOM 649 C C . PHE A 1 84 ? 12.427 -1.162 -0.670 1.00 61.50 84 PHE A C 1
ATOM 651 O O . PHE A 1 84 ? 12.799 -0.893 0.476 1.00 61.50 84 PHE A O 1
ATOM 658 N N . ASN A 1 85 ? 13.257 -1.734 -1.549 1.00 64.00 85 ASN A N 1
ATOM 659 C CA . ASN A 1 85 ? 14.647 -2.082 -1.249 1.00 64.00 85 ASN A CA 1
ATOM 660 C C . ASN A 1 85 ? 15.599 -1.824 -2.427 1.00 64.00 85 ASN A C 1
ATOM 662 O O . ASN A 1 85 ? 16.006 -2.740 -3.139 1.00 64.00 85 ASN A O 1
ATOM 666 N N . ILE A 1 86 ? 16.052 -0.575 -2.552 1.00 61.09 86 ILE A N 1
ATOM 667 C CA . ILE A 1 86 ? 16.967 -0.112 -3.614 1.00 61.09 86 ILE A CA 1
ATOM 668 C C . ILE A 1 86 ? 18.232 -0.984 -3.755 1.00 61.09 86 ILE A C 1
ATOM 670 O O . ILE A 1 86 ? 18.801 -1.062 -4.839 1.00 61.09 86 ILE A O 1
ATOM 674 N N . ARG A 1 87 ? 18.696 -1.634 -2.675 1.00 62.59 87 ARG A N 1
ATOM 675 C CA . ARG A 1 87 ? 19.920 -2.459 -2.684 1.00 62.59 87 ARG A CA 1
ATOM 676 C C . ARG A 1 87 ? 19.699 -3.893 -3.167 1.00 62.59 87 ARG A C 1
ATOM 678 O O . ARG A 1 87 ? 20.678 -4.566 -3.463 1.00 62.59 87 ARG A O 1
ATOM 685 N N . LYS A 1 88 ? 18.455 -4.377 -3.183 1.00 66.75 88 LYS A N 1
ATOM 686 C CA . LYS A 1 88 ? 18.113 -5.761 -3.557 1.00 66.75 88 LYS A CA 1
ATOM 687 C C . LYS A 1 88 ? 17.253 -5.858 -4.817 1.00 66.75 88 LYS A C 1
ATOM 689 O O . LYS A 1 88 ? 17.115 -6.943 -5.366 1.00 66.75 88 LYS A O 1
ATOM 694 N N . GLU A 1 89 ? 16.657 -4.757 -5.255 1.00 70.06 89 GLU A N 1
ATOM 695 C CA . GLU A 1 89 ? 15.754 -4.735 -6.403 1.00 70.06 89 GLU A CA 1
ATOM 696 C C . GLU A 1 89 ? 16.510 -4.551 -7.722 1.00 70.06 89 GLU A C 1
ATOM 698 O O . GLU A 1 89 ? 17.288 -3.610 -7.875 1.00 70.06 89 GLU A O 1
ATOM 703 N N . SER A 1 90 ? 16.224 -5.418 -8.697 1.00 74.38 90 SER A N 1
ATOM 704 C CA . SER A 1 90 ? 16.642 -5.243 -10.096 1.00 74.38 90 SER A CA 1
ATOM 705 C C . SER A 1 90 ? 15.763 -4.243 -10.855 1.00 74.38 90 SER A C 1
ATOM 707 O O . SER A 1 90 ? 16.221 -3.647 -11.824 1.00 74.38 90 SER A O 1
ATOM 709 N N . VAL A 1 91 ? 14.524 -4.031 -10.394 1.00 81.56 91 VAL A N 1
ATOM 710 C CA . VAL A 1 91 ? 13.565 -3.063 -10.946 1.00 81.56 91 VAL A CA 1
ATOM 711 C C . VAL A 1 91 ? 12.940 -2.267 -9.806 1.00 81.56 91 VAL A C 1
ATOM 713 O O . VAL A 1 91 ? 12.320 -2.837 -8.902 1.00 81.56 91 VAL A O 1
ATOM 716 N N . ARG A 1 92 ? 13.090 -0.947 -9.863 1.00 79.94 92 ARG A N 1
ATOM 717 C CA . ARG A 1 92 ? 12.603 0.022 -8.883 1.00 79.94 92 ARG A CA 1
ATOM 718 C C . ARG A 1 92 ? 11.153 0.399 -9.157 1.00 79.94 92 ARG A C 1
ATOM 720 O O . ARG A 1 92 ? 10.688 0.404 -10.293 1.00 79.94 92 ARG A O 1
ATOM 727 N N . ASN A 1 93 ? 10.441 0.772 -8.102 1.00 79.38 93 ASN A N 1
ATOM 728 C CA . ASN A 1 93 ? 9.118 1.367 -8.224 1.00 79.38 93 ASN A CA 1
ATOM 729 C C . ASN A 1 93 ? 9.241 2.861 -8.528 1.00 79.38 93 ASN A C 1
ATOM 731 O O . ASN A 1 93 ? 10.000 3.565 -7.861 1.00 79.38 93 ASN A O 1
ATOM 735 N N . TRP A 1 94 ? 8.459 3.348 -9.494 1.00 81.50 94 TRP A N 1
ATOM 736 C CA . TRP A 1 94 ? 8.318 4.780 -9.767 1.00 81.50 94 TRP A CA 1
ATOM 737 C C . TRP A 1 94 ? 7.417 5.428 -8.708 1.00 81.50 94 TRP A C 1
ATOM 739 O O . TRP A 1 94 ? 6.246 5.722 -8.944 1.00 81.50 94 TRP A O 1
ATOM 749 N N . ARG A 1 95 ? 7.933 5.538 -7.483 1.00 80.69 95 ARG A N 1
ATOM 750 C CA . ARG A 1 95 ? 7.199 6.060 -6.331 1.00 80.69 95 ARG A CA 1
ATOM 751 C C . ARG A 1 95 ? 8.158 6.574 -5.269 1.00 80.69 95 ARG A C 1
ATOM 753 O O . ARG A 1 95 ? 9.038 5.837 -4.821 1.00 80.69 95 ARG A O 1
ATOM 760 N N . ASP A 1 96 ? 7.839 7.758 -4.766 1.00 73.06 96 ASP A N 1
ATOM 761 C CA . ASP A 1 96 ? 8.332 8.250 -3.487 1.00 73.06 96 ASP A CA 1
ATOM 762 C C . ASP A 1 96 ? 7.231 8.114 -2.434 1.00 73.06 96 ASP A C 1
ATOM 764 O O . ASP A 1 96 ? 6.037 8.218 -2.732 1.00 73.06 96 ASP A O 1
ATOM 768 N N . TYR A 1 97 ? 7.615 7.823 -1.194 1.00 71.75 97 TYR A N 1
ATOM 769 C CA . TYR A 1 97 ? 6.664 7.776 -0.092 1.00 71.75 97 TYR A CA 1
ATOM 770 C C . TYR A 1 97 ? 7.275 8.293 1.206 1.00 71.75 97 TYR A C 1
ATOM 772 O O . TYR A 1 97 ? 8.420 7.993 1.555 1.00 71.75 97 TYR A O 1
ATOM 780 N N . LEU A 1 98 ? 6.462 9.051 1.938 1.00 73.12 98 LEU A N 1
ATOM 781 C CA . LEU A 1 98 ? 6.694 9.413 3.325 1.00 73.12 98 LEU A CA 1
ATOM 782 C C . LEU A 1 98 ? 5.870 8.466 4.195 1.00 73.12 98 LEU A C 1
ATOM 784 O O . LEU A 1 98 ? 4.648 8.425 4.079 1.00 73.12 98 LEU A O 1
ATOM 788 N N . ARG A 1 99 ? 6.532 7.694 5.059 1.00 75.75 99 ARG A N 1
ATOM 789 C CA . ARG A 1 99 ? 5.845 6.879 6.066 1.00 75.75 99 ARG A CA 1
ATOM 790 C C . ARG A 1 99 ? 5.822 7.633 7.393 1.00 75.75 99 ARG A C 1
ATOM 792 O O . ARG A 1 99 ? 6.886 7.857 7.976 1.00 75.75 99 ARG A O 1
ATOM 799 N N . LEU A 1 100 ? 4.623 7.992 7.845 1.00 71.50 100 LEU A N 1
ATOM 800 C CA . LEU A 1 100 ? 4.361 8.584 9.154 1.00 71.50 100 LEU A CA 1
ATOM 801 C C . LEU A 1 100 ? 3.782 7.532 10.090 1.00 71.50 100 LEU A C 1
ATOM 803 O O . LEU A 1 100 ? 2.944 6.731 9.684 1.00 71.50 100 LEU A O 1
ATOM 807 N N . HIS A 1 101 ? 4.228 7.555 11.337 1.00 70.75 101 HIS A N 1
ATOM 808 C CA . HIS A 1 101 ? 3.624 6.770 12.405 1.00 70.75 101 HIS A CA 1
ATOM 809 C C . HIS A 1 101 ? 2.626 7.648 13.142 1.00 70.75 101 HIS A C 1
ATOM 811 O O . HIS A 1 101 ? 2.943 8.797 13.447 1.00 70.75 101 HIS A O 1
ATOM 817 N N . CYS A 1 102 ? 1.435 7.115 13.402 1.00 72.38 102 CYS A N 1
ATOM 818 C CA . CYS A 1 102 ? 0.310 7.897 13.920 1.00 72.38 102 CYS A CA 1
ATOM 819 C C . CYS A 1 102 ? -0.304 7.324 15.204 1.00 72.38 102 CYS A C 1
ATOM 821 O O . CYS A 1 102 ? -1.288 7.873 15.686 1.00 72.38 102 CYS A O 1
ATOM 823 N N . TYR A 1 103 ? 0.246 6.236 15.758 1.00 67.88 103 TYR A N 1
ATOM 824 C CA . TYR A 1 103 ? -0.255 5.641 16.996 1.00 67.88 103 TYR A CA 1
ATOM 825 C C . TYR A 1 103 ? 0.866 5.019 17.849 1.00 67.88 103 TYR A C 1
ATOM 827 O O . TYR A 1 103 ? 1.607 4.188 17.316 1.00 67.88 103 TYR A O 1
ATOM 835 N N . PRO A 1 104 ? 0.954 5.348 19.156 1.00 80.06 104 PRO A N 1
ATOM 836 C CA . PRO A 1 104 ? 0.189 6.395 19.852 1.00 80.06 104 PRO A CA 1
ATOM 837 C C . PRO A 1 104 ? 0.563 7.796 19.344 1.00 80.06 104 PRO A C 1
ATOM 839 O O . PRO A 1 104 ? 1.746 8.109 19.220 1.00 80.06 104 PRO A O 1
ATOM 842 N N . LEU A 1 105 ? -0.425 8.625 18.991 1.00 78.38 105 LEU A N 1
ATOM 843 C CA . LEU A 1 105 ? -0.204 9.874 18.245 1.00 78.38 105 LEU A CA 1
ATOM 844 C C . LEU A 1 105 ? 0.751 10.826 18.975 1.00 78.38 105 LEU A C 1
ATOM 846 O O . LEU A 1 105 ? 1.624 11.438 18.359 1.00 78.38 105 LEU A O 1
ATOM 850 N N . GLU A 1 106 ? 0.612 10.896 20.293 1.00 82.88 106 GLU A N 1
ATOM 851 C CA . GLU A 1 106 ? 1.364 11.765 21.192 1.00 82.88 106 GLU A CA 1
ATOM 852 C C . GLU A 1 106 ? 2.870 11.467 21.147 1.00 82.88 106 GLU A C 1
ATOM 854 O O . GLU A 1 106 ? 3.686 12.369 21.327 1.00 82.88 106 GLU A O 1
ATOM 859 N N . GLU A 1 107 ? 3.248 10.217 20.855 1.00 82.44 107 GLU A N 1
ATOM 860 C CA . GLU A 1 107 ? 4.647 9.795 20.749 1.00 82.44 107 GLU A CA 1
ATOM 861 C C . GLU A 1 107 ? 5.289 10.254 19.426 1.00 82.44 107 GLU A C 1
ATOM 863 O O . GLU A 1 107 ? 6.494 10.505 19.368 1.00 82.44 107 GLU A O 1
ATOM 868 N N . PHE A 1 108 ? 4.502 10.377 18.351 1.00 77.56 108 PHE A N 1
ATOM 869 C CA . PHE A 1 108 ? 5.033 10.525 16.991 1.00 77.56 108 PHE A CA 1
ATOM 870 C C . PHE A 1 108 ? 4.818 11.899 16.365 1.00 77.56 108 PHE A C 1
ATOM 872 O O . PHE A 1 108 ? 5.642 12.312 15.544 1.00 77.56 108 PHE A O 1
ATOM 879 N N . VAL A 1 109 ? 3.768 12.629 16.756 1.00 82.88 109 VAL A N 1
ATOM 880 C CA . VAL A 1 109 ? 3.388 13.916 16.142 1.00 82.88 109 VAL A CA 1
ATOM 881 C C . VAL A 1 109 ? 4.511 14.959 16.208 1.00 82.88 109 VAL A C 1
ATOM 883 O O . VAL A 1 109 ? 4.714 15.738 15.273 1.00 82.88 109 VAL A O 1
ATOM 886 N N . ALA A 1 110 ? 5.329 14.929 17.266 1.00 83.12 110 ALA A N 1
ATOM 887 C CA . ALA A 1 110 ? 6.485 15.812 17.407 1.00 83.12 110 ALA A CA 1
ATOM 888 C C . ALA A 1 110 ? 7.514 15.611 16.276 1.00 83.12 110 ALA A C 1
ATOM 890 O O . ALA A 1 110 ? 8.108 16.582 15.801 1.00 83.12 110 ALA A O 1
ATOM 891 N N . GLY A 1 111 ? 7.678 14.367 15.811 1.00 79.56 111 GLY A N 1
ATOM 892 C CA . GLY A 1 111 ? 8.614 13.983 14.756 1.00 79.56 111 GLY A CA 1
ATOM 893 C C . GLY A 1 111 ? 8.111 14.224 13.332 1.00 79.56 111 GLY A C 1
ATOM 894 O O . GLY A 1 111 ? 8.903 14.122 12.398 1.00 79.56 111 GLY A O 1
ATOM 895 N N . TRP A 1 112 ? 6.831 14.553 13.135 1.00 84.12 112 TRP A N 1
ATOM 896 C CA . TRP A 1 112 ? 6.288 14.808 11.799 1.00 84.12 112 TRP A CA 1
ATOM 897 C C . TRP A 1 112 ? 6.894 16.081 11.176 1.00 84.12 112 TRP A C 1
ATOM 899 O O . TRP A 1 112 ? 7.332 16.983 11.902 1.00 84.12 112 TRP A O 1
ATOM 909 N N . PRO A 1 113 ? 6.914 16.203 9.837 1.00 82.44 113 PRO A N 1
ATOM 910 C CA . PRO A 1 113 ? 7.181 17.468 9.162 1.00 82.44 113 PRO A CA 1
ATOM 911 C C . PRO A 1 113 ? 6.300 18.599 9.704 1.00 82.44 113 PRO A C 1
ATOM 913 O O . PRO A 1 113 ? 5.089 18.456 9.801 1.00 82.44 113 PRO A O 1
ATOM 916 N N . SER A 1 114 ? 6.901 19.736 10.055 1.00 80.94 114 SER A N 1
ATOM 917 C CA . SER A 1 114 ? 6.157 20.929 10.500 1.00 80.94 114 SER A CA 1
ATOM 918 C C . SER A 1 114 ? 5.745 21.855 9.344 1.00 80.94 114 SER A C 1
ATOM 920 O O . SER A 1 114 ? 5.205 22.928 9.589 1.00 80.94 114 SER A O 1
ATOM 922 N N . ASN A 1 115 ? 6.071 21.497 8.098 1.00 78.62 115 ASN A N 1
ATOM 923 C CA . ASN A 1 115 ? 5.761 22.280 6.904 1.00 78.62 115 ASN A CA 1
ATOM 924 C C . ASN A 1 115 ? 5.022 21.388 5.887 1.00 78.62 115 ASN A C 1
ATOM 926 O O . ASN A 1 115 ? 5.573 20.343 5.532 1.00 78.62 115 ASN A O 1
ATOM 930 N N . PRO A 1 116 ? 3.837 21.781 5.388 1.00 84.00 116 PRO A N 1
ATOM 931 C CA . PRO A 1 116 ? 3.071 22.972 5.778 1.00 84.00 116 PRO A CA 1
ATOM 932 C C . PRO A 1 116 ? 2.635 22.930 7.248 1.00 84.00 116 PRO A C 1
ATOM 934 O O . PRO A 1 116 ? 2.542 21.858 7.835 1.00 84.00 116 PRO A O 1
ATOM 937 N N . ALA A 1 117 ? 2.373 24.092 7.854 1.00 77.81 117 ALA A N 1
ATOM 938 C CA . ALA A 1 117 ? 1.965 24.167 9.263 1.00 77.81 117 ALA A CA 1
ATOM 939 C C . ALA A 1 117 ? 0.673 23.379 9.554 1.00 77.81 117 ALA A C 1
ATOM 941 O O . ALA A 1 117 ? 0.501 22.887 10.659 1.00 77.81 117 ALA A O 1
ATOM 942 N N . SER A 1 118 ? -0.188 23.208 8.545 1.00 77.62 118 SER A N 1
ATOM 943 C CA . SER A 1 118 ? -1.412 22.396 8.591 1.00 77.62 118 SER A CA 1
ATOM 944 C C . SER A 1 118 ? -1.178 20.883 8.564 1.00 77.62 118 SER A C 1
ATOM 946 O O . SER A 1 118 ? -2.137 20.118 8.552 1.00 77.62 118 SER A O 1
ATOM 948 N N . PHE A 1 119 ? 0.074 20.440 8.449 1.00 72.75 119 PHE A N 1
ATOM 949 C CA . PHE A 1 119 ? 0.422 19.024 8.397 1.00 72.75 119 PHE A CA 1
ATOM 950 C C . PHE A 1 119 ? 0.444 18.363 9.786 1.00 72.75 119 PHE A C 1
ATOM 952 O O . P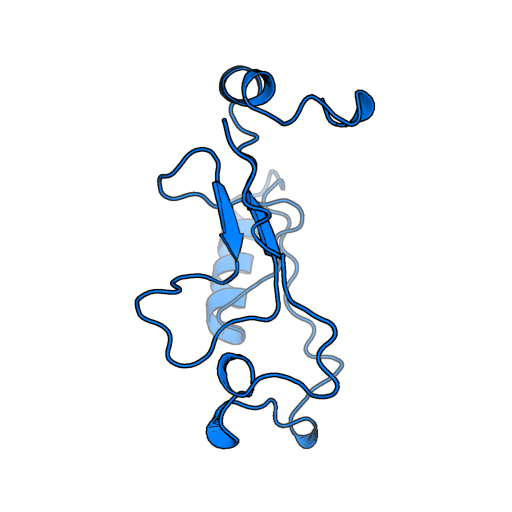HE A 1 119 ? 0.337 17.141 9.874 1.00 72.75 119 PHE A O 1
ATOM 959 N N . LYS A 1 120 ? 0.599 19.158 10.850 1.00 68.88 120 LYS A N 1
ATOM 960 C CA . LYS A 1 120 ? 0.494 18.728 12.248 1.00 68.88 120 LYS A CA 1
ATOM 961 C C . LYS A 1 120 ? -0.850 19.124 12.833 1.00 68.88 120 LYS A C 1
ATOM 963 O O . LYS A 1 120 ? -1.344 20.209 12.455 1.00 68.88 120 LYS A O 1
#